Protein AF-Q1L0B6-F1 (afdb_monomer_lite)

Sequence (150 aa):
LYYIAHESQTKNIITDDNLKDAFIKTAAAETFLAWQYYKTNYDSTNDLDEKLKEGKIPPEFLRSMYFTYGDYRDICLNTDISKKEGDVSDAKENIDAYFNKYTDRNRTKWWTENAKHIWEGMLCALTNRLTGEEKKNIPKVQSSPRKIFK

pLDDT: mean 86.84, std 12.06, range [41.12, 97.56]

InterPro domains:
  IPR008602 Duffy-antigen binding domain [PF05424] (9-135)
  IPR042202 Duffy-antigen binding superfamily [G3DSA:1.20.1310.20] (2-141)

Foldseek 3Di:
DPLLFPPVNLVPLQDLVSVLVSLLVVLLVVLLVLLVVCCVVPVPPVVQVVCVLLQHDDPVSVVVSLVSLVQSLCLLQVNHPDDCDDSSVRSNVSSCVNQVVDPPDDSVVSCVVSLLVSVVSSSCSNCVPPDPNSSVSNPPDPDSCVVVVD

Radius of gyration: 16.25 Å; chains: 1; bounding box: 36×28×41 Å

Structure (mmCIF, N/CA/C/O backbone):
data_AF-Q1L0B6-F1
#
_entry.id   AF-Q1L0B6-F1
#
loop_
_atom_site.group_PDB
_atom_site.id
_atom_site.type_symbol
_atom_site.label_atom_id
_atom_site.label_alt_id
_atom_site.label_comp_id
_atom_site.label_asym_id
_atom_site.label_entity_id
_atom_site.label_seq_id
_atom_site.pdbx_PDB_ins_code
_atom_site.Cartn_x
_atom_site.Cartn_y
_atom_site.Cartn_z
_atom_site.occupancy
_atom_site.B_iso_or_equiv
_atom_site.auth_seq_id
_atom_site.auth_comp_id
_atom_site.auth_asym_id
_atom_site.auth_atom_id
_atom_site.pdbx_PDB_model_num
ATOM 1 N N . LEU A 1 1 ? 0.538 9.530 -3.486 1.00 85.88 1 LEU A N 1
ATOM 2 C CA . LEU A 1 1 ? 1.668 8.869 -4.201 1.00 85.88 1 LEU A CA 1
ATOM 3 C C . LEU A 1 1 ? 3.089 9.256 -3.727 1.00 85.88 1 LEU A C 1
ATOM 5 O O . LEU A 1 1 ? 4.060 8.843 -4.352 1.00 85.88 1 LEU A O 1
ATOM 9 N N . TYR A 1 2 ? 3.268 9.957 -2.598 1.00 89.62 2 TYR A N 1
ATOM 10 C CA . TYR A 1 2 ? 4.554 10.577 -2.220 1.00 89.62 2 TYR A CA 1
ATOM 11 C C . TYR A 1 2 ? 5.811 9.684 -2.323 1.00 89.62 2 TYR A C 1
ATOM 13 O O . TYR A 1 2 ? 6.767 10.082 -2.981 1.00 89.62 2 TYR A O 1
ATOM 21 N N . TYR A 1 3 ? 5.839 8.481 -1.728 1.00 93.06 3 TYR A N 1
ATOM 22 C CA . TYR A 1 3 ? 7.076 7.676 -1.701 1.00 93.06 3 TYR A CA 1
ATOM 23 C C . TYR A 1 3 ? 7.417 6.990 -3.027 1.00 93.06 3 TYR A C 1
ATOM 25 O O . TYR A 1 3 ? 8.533 6.497 -3.168 1.00 93.06 3 TYR A O 1
ATOM 33 N N . ILE A 1 4 ? 6.488 6.966 -3.985 1.00 92.56 4 ILE A N 1
ATOM 34 C CA . ILE A 1 4 ? 6.712 6.423 -5.333 1.00 92.56 4 ILE A CA 1
ATOM 35 C C . ILE A 1 4 ? 6.805 7.508 -6.413 1.00 92.56 4 ILE A C 1
ATOM 37 O O . ILE A 1 4 ? 7.283 7.203 -7.497 1.00 92.56 4 ILE A O 1
ATOM 41 N N . ALA A 1 5 ? 6.405 8.750 -6.123 1.00 91.81 5 ALA A N 1
ATOM 42 C CA . ALA A 1 5 ? 6.425 9.871 -7.068 1.00 91.81 5 ALA A CA 1
ATOM 43 C C . ALA A 1 5 ? 7.518 10.908 -6.767 1.00 91.81 5 ALA A C 1
ATOM 45 O O . ALA A 1 5 ? 8.194 11.387 -7.670 1.00 91.81 5 ALA A O 1
ATOM 46 N N . HIS A 1 6 ? 7.709 11.264 -5.495 1.00 90.19 6 HIS A N 1
ATOM 47 C CA . HIS A 1 6 ? 8.505 12.432 -5.138 1.00 90.19 6 HIS A CA 1
ATOM 48 C C . HIS A 1 6 ? 10.011 12.169 -5.282 1.00 90.19 6 HIS A C 1
ATOM 50 O O . HIS A 1 6 ? 10.5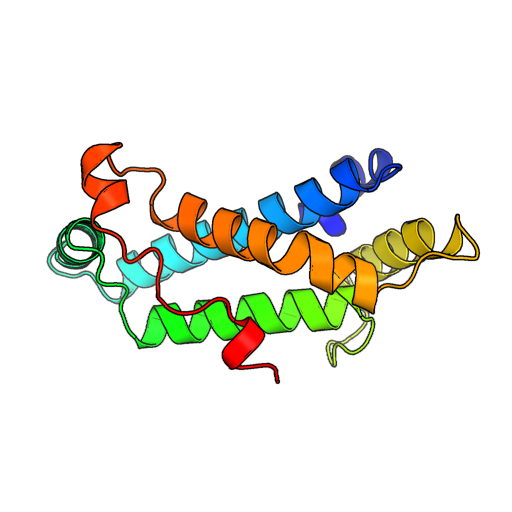43 11.227 -4.689 1.00 90.19 6 HIS A O 1
ATOM 56 N N . GLU A 1 7 ? 10.723 13.063 -5.976 1.00 85.06 7 GLU A N 1
ATOM 57 C CA . GLU A 1 7 ? 12.142 12.905 -6.346 1.00 85.06 7 GLU A CA 1
ATOM 58 C C . GLU A 1 7 ? 13.062 12.590 -5.147 1.00 85.06 7 GLU A C 1
ATOM 60 O O . GLU A 1 7 ? 14.004 11.804 -5.245 1.00 85.06 7 GLU A O 1
ATOM 65 N N . SER A 1 8 ? 12.784 13.171 -3.973 1.00 86.25 8 SER A N 1
ATOM 66 C CA . SER A 1 8 ? 13.573 12.917 -2.754 1.00 86.25 8 SER A CA 1
ATOM 67 C C . SER A 1 8 ? 13.457 11.486 -2.218 1.00 86.25 8 SER A C 1
ATOM 69 O O . SER A 1 8 ? 14.330 11.042 -1.474 1.00 86.25 8 SER A O 1
ATOM 71 N N . GLN A 1 9 ? 12.392 10.769 -2.579 1.00 89.06 9 GLN A N 1
ATOM 72 C CA . GLN A 1 9 ? 12.156 9.382 -2.182 1.00 89.06 9 GLN A CA 1
ATOM 73 C C . GLN A 1 9 ? 12.615 8.412 -3.276 1.00 89.06 9 GLN A C 1
ATOM 75 O O . GLN A 1 9 ? 13.178 7.357 -2.975 1.00 89.06 9 GLN A O 1
ATOM 80 N N . THR A 1 10 ? 12.427 8.780 -4.545 1.00 84.12 10 THR A N 1
ATOM 81 C CA . THR A 1 10 ? 12.559 7.857 -5.680 1.00 84.12 10 THR A CA 1
ATOM 82 C C . THR A 1 10 ? 13.999 7.620 -6.125 1.00 84.12 10 THR A C 1
ATOM 84 O O . THR A 1 10 ? 14.291 6.549 -6.656 1.00 84.12 10 THR A O 1
ATOM 87 N N . LYS A 1 11 ? 14.941 8.519 -5.791 1.00 82.94 11 LYS A N 1
ATOM 88 C CA . LYS A 1 11 ? 16.396 8.328 -6.016 1.00 82.94 11 LYS A CA 1
ATOM 89 C C . LYS A 1 11 ? 16.947 7.013 -5.454 1.00 82.94 11 LYS A C 1
ATOM 91 O O . LYS A 1 11 ? 17.964 6.519 -5.931 1.00 82.94 11 LYS A O 1
ATOM 96 N N . ASN A 1 12 ? 16.272 6.444 -4.456 1.00 76.69 12 ASN A N 1
ATOM 97 C CA . ASN A 1 12 ? 16.681 5.216 -3.783 1.00 76.69 12 ASN A CA 1
ATOM 98 C C . ASN A 1 12 ? 15.919 3.966 -4.261 1.00 76.69 12 ASN A C 1
ATOM 100 O O . ASN A 1 12 ? 16.145 2.890 -3.715 1.00 76.69 12 ASN A O 1
ATOM 104 N N . ILE A 1 13 ? 15.033 4.056 -5.262 1.00 88.38 13 ILE A N 1
ATOM 105 C CA . ILE A 1 13 ? 14.285 2.901 -5.792 1.00 88.38 13 ILE A CA 1
ATOM 106 C C . ILE A 1 13 ? 15.172 2.123 -6.772 1.00 88.38 13 ILE A C 1
ATOM 108 O O . ILE A 1 13 ? 15.056 2.207 -7.992 1.00 88.38 13 ILE A O 1
ATOM 112 N N . ILE A 1 14 ? 16.115 1.370 -6.210 1.00 87.31 14 ILE A N 1
ATOM 113 C CA . ILE A 1 14 ? 17.105 0.599 -6.974 1.00 87.31 14 ILE A CA 1
ATOM 114 C C . ILE A 1 14 ? 16.830 -0.904 -6.839 1.00 87.31 14 ILE A C 1
ATOM 116 O O . ILE A 1 14 ? 16.964 -1.654 -7.809 1.00 87.31 14 ILE A O 1
ATOM 120 N N . THR A 1 15 ? 16.428 -1.342 -5.645 1.00 91.75 15 THR A N 1
ATOM 121 C CA . THR A 1 15 ? 16.189 -2.752 -5.303 1.00 91.75 15 THR A CA 1
ATOM 122 C C . THR A 1 15 ? 14.702 -3.063 -5.136 1.00 91.75 15 THR A C 1
ATOM 124 O O . THR A 1 15 ? 13.882 -2.159 -4.966 1.00 91.75 15 THR A O 1
ATOM 127 N N . ASP A 1 16 ? 14.351 -4.350 -5.174 1.00 92.31 16 ASP A N 1
ATOM 128 C CA . ASP A 1 16 ? 12.986 -4.836 -4.928 1.00 92.31 16 ASP A CA 1
ATOM 129 C C . ASP A 1 16 ? 12.465 -4.391 -3.566 1.00 92.31 16 ASP A C 1
ATOM 131 O O . ASP A 1 16 ? 11.320 -3.956 -3.465 1.00 92.31 16 ASP A O 1
ATOM 135 N N . ASP A 1 17 ? 13.324 -4.415 -2.547 1.00 94.19 17 ASP A N 1
ATOM 136 C CA . ASP A 1 17 ? 12.971 -3.954 -1.210 1.00 94.19 17 ASP A CA 1
ATOM 137 C C . ASP A 1 17 ? 12.681 -2.453 -1.184 1.00 94.19 17 ASP A C 1
ATOM 139 O O . ASP A 1 17 ? 11.718 -2.039 -0.548 1.00 94.19 17 ASP A O 1
ATOM 143 N N . ASN A 1 18 ? 13.431 -1.634 -1.930 1.00 94.38 18 ASN A N 1
ATOM 144 C CA . ASN A 1 18 ? 13.157 -0.197 -1.990 1.00 94.38 18 ASN A CA 1
ATOM 145 C C . ASN A 1 18 ? 11.809 0.102 -2.652 1.00 94.38 18 ASN A C 1
ATOM 147 O O . ASN A 1 18 ? 11.048 0.920 -2.135 1.00 94.38 18 ASN A O 1
ATOM 151 N N . LEU A 1 19 ? 11.495 -0.569 -3.768 1.00 95.31 19 LEU A N 1
ATOM 152 C CA . LEU A 1 19 ? 10.197 -0.400 -4.423 1.00 95.31 19 LEU A CA 1
ATOM 153 C C . LEU A 1 19 ? 9.062 -0.890 -3.513 1.00 95.31 19 LEU A C 1
ATOM 155 O O . LEU A 1 19 ? 8.053 -0.204 -3.352 1.00 95.31 19 LEU A O 1
ATOM 159 N N . LYS A 1 20 ? 9.239 -2.052 -2.879 1.00 96.44 20 LYS A N 1
ATOM 160 C CA . LYS A 1 20 ? 8.261 -2.644 -1.958 1.00 96.44 20 LYS A CA 1
ATOM 161 C C . LYS A 1 20 ? 7.980 -1.701 -0.793 1.00 96.44 20 LYS A C 1
ATOM 163 O O . LYS A 1 20 ? 6.818 -1.413 -0.511 1.00 96.44 20 LYS A O 1
ATOM 168 N N . ASP A 1 21 ? 9.027 -1.176 -0.166 1.00 96.31 21 ASP A N 1
ATOM 169 C CA . ASP A 1 21 ? 8.917 -0.227 0.940 1.00 96.31 21 ASP A CA 1
ATOM 170 C C . ASP A 1 21 ? 8.228 1.069 0.512 1.00 96.31 21 ASP A C 1
ATOM 172 O O . ASP 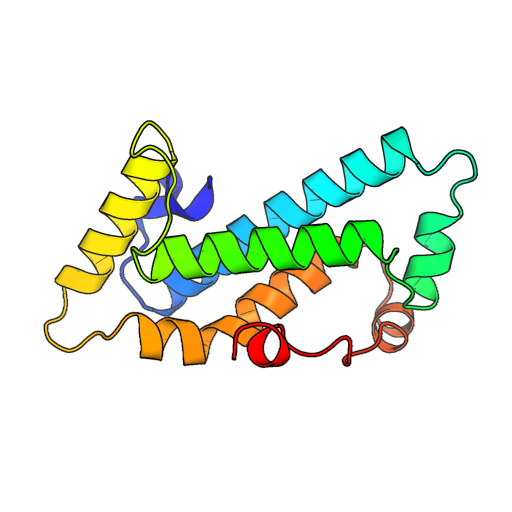A 1 21 ? 7.422 1.609 1.269 1.00 96.31 21 ASP A O 1
ATOM 176 N N . ALA A 1 22 ? 8.502 1.565 -0.696 1.00 96.75 22 ALA A N 1
ATOM 177 C CA . ALA A 1 22 ? 7.844 2.750 -1.232 1.00 96.75 22 ALA A CA 1
ATOM 178 C C . ALA A 1 22 ? 6.330 2.531 -1.402 1.00 96.75 22 ALA A C 1
ATOM 180 O O . ALA A 1 22 ? 5.535 3.358 -0.945 1.00 96.75 22 ALA A O 1
ATOM 181 N N . PHE A 1 23 ? 5.911 1.393 -1.968 1.00 97.56 23 PHE A N 1
ATOM 182 C CA . PHE A 1 23 ? 4.493 1.025 -2.054 1.00 97.56 23 PHE A CA 1
ATOM 183 C C . PHE A 1 23 ? 3.849 0.875 -0.671 1.00 97.56 23 PHE A C 1
ATOM 185 O O . PHE A 1 23 ? 2.785 1.445 -0.433 1.00 97.56 23 PHE A O 1
ATOM 192 N N . ILE A 1 24 ? 4.504 0.167 0.258 1.00 96.81 24 ILE A N 1
ATOM 193 C CA . ILE A 1 24 ? 4.014 -0.015 1.633 1.00 96.81 24 ILE A CA 1
ATOM 194 C C . ILE A 1 24 ? 3.811 1.339 2.311 1.00 96.81 24 ILE A C 1
ATOM 196 O O . ILE A 1 24 ? 2.730 1.600 2.832 1.00 96.81 24 ILE A O 1
ATOM 200 N N . LYS A 1 25 ? 4.824 2.213 2.294 1.00 96.25 25 LYS A N 1
ATOM 201 C CA . LYS A 1 25 ? 4.767 3.525 2.953 1.00 96.25 25 LYS A CA 1
ATOM 202 C C . LYS A 1 25 ? 3.698 4.420 2.343 1.00 96.25 25 LYS A C 1
ATOM 204 O O . LYS A 1 25 ? 2.996 5.098 3.087 1.00 96.25 25 LYS A O 1
ATOM 209 N N . THR A 1 26 ? 3.548 4.409 1.019 1.00 95.94 26 THR A N 1
ATOM 210 C CA . THR A 1 26 ? 2.549 5.247 0.338 1.00 95.94 26 THR A CA 1
ATOM 211 C C . THR A 1 26 ? 1.134 4.783 0.669 1.00 95.94 26 THR A C 1
ATOM 213 O O . THR A 1 26 ? 0.341 5.581 1.167 1.00 95.94 26 THR A O 1
ATOM 216 N N . ALA A 1 27 ? 0.858 3.482 0.535 1.00 96.50 27 ALA A N 1
ATOM 217 C CA . ALA A 1 27 ? -0.449 2.914 0.856 1.00 96.50 27 ALA A CA 1
ATOM 218 C C . ALA A 1 27 ? -0.800 3.051 2.349 1.00 96.50 27 ALA A C 1
ATOM 220 O O . ALA A 1 27 ? -1.939 3.367 2.703 1.00 96.50 27 ALA A O 1
ATOM 221 N N . ALA A 1 28 ? 0.181 2.858 3.235 1.00 95.94 28 ALA A N 1
ATOM 222 C CA . ALA A 1 28 ? 0.031 3.055 4.672 1.00 95.94 28 ALA A CA 1
ATOM 223 C C . ALA A 1 28 ? -0.278 4.521 5.020 1.00 95.94 28 ALA A C 1
ATOM 225 O O . ALA A 1 28 ? -1.218 4.785 5.770 1.00 95.94 28 ALA A O 1
ATOM 226 N N . ALA A 1 29 ? 0.467 5.480 4.461 1.00 95.56 29 ALA A N 1
ATOM 227 C CA . ALA A 1 29 ? 0.252 6.903 4.713 1.00 95.56 29 ALA A CA 1
ATOM 228 C C . ALA A 1 29 ? -1.130 7.369 4.230 1.00 95.56 29 ALA A C 1
ATOM 230 O O . ALA A 1 29 ? -1.839 8.042 4.977 1.00 95.56 29 ALA A O 1
ATOM 231 N N . GLU A 1 30 ? -1.548 6.966 3.027 1.00 95.69 30 GLU A N 1
ATOM 232 C CA . GLU A 1 30 ? -2.880 7.295 2.508 1.00 95.69 30 GLU A CA 1
ATOM 233 C C . GLU A 1 30 ? -3.990 6.661 3.353 1.00 95.69 30 GLU A C 1
ATOM 235 O O . GLU A 1 30 ? -4.943 7.348 3.710 1.00 95.69 30 GLU A O 1
ATOM 240 N N . THR A 1 31 ? -3.829 5.403 3.781 1.00 95.44 31 THR A N 1
ATOM 241 C CA . THR A 1 31 ? -4.785 4.748 4.693 1.00 95.44 31 THR A CA 1
ATOM 242 C C . THR A 1 31 ? -4.885 5.484 6.028 1.00 95.44 31 THR A C 1
ATOM 244 O O . THR A 1 31 ? -5.985 5.699 6.536 1.00 95.44 31 THR A O 1
ATOM 247 N N . PHE A 1 32 ? -3.751 5.895 6.604 1.00 94.56 32 PHE A N 1
ATOM 248 C CA . PHE A 1 32 ? -3.723 6.633 7.864 1.00 94.56 32 PHE A CA 1
ATOM 249 C C . PHE A 1 32 ? -4.464 7.969 7.749 1.00 94.56 32 PHE A C 1
ATOM 251 O O . PHE A 1 32 ? -5.322 8.267 8.580 1.00 94.56 32 PHE A O 1
ATOM 258 N N . LEU A 1 33 ? -4.163 8.757 6.712 1.00 95.25 33 LEU A N 1
ATOM 259 C CA . LEU A 1 33 ? -4.805 10.051 6.475 1.00 95.25 33 LEU A CA 1
ATOM 260 C C . LEU A 1 33 ? -6.300 9.892 6.174 1.00 95.25 33 LEU A C 1
ATOM 262 O O . LEU A 1 33 ? -7.114 10.617 6.747 1.00 95.25 33 LEU A O 1
ATOM 266 N N . ALA A 1 34 ? -6.671 8.908 5.351 1.00 95.06 34 ALA A N 1
ATOM 267 C CA . ALA A 1 34 ? -8.064 8.587 5.062 1.00 95.06 34 ALA A CA 1
ATOM 268 C C . ALA A 1 34 ? -8.821 8.179 6.331 1.00 95.06 34 ALA A C 1
ATOM 270 O O . ALA A 1 34 ? -9.965 8.587 6.515 1.00 95.06 34 ALA A O 1
ATOM 271 N N . TRP A 1 35 ? -8.188 7.422 7.234 1.00 93.69 35 TRP A N 1
ATOM 272 C CA . TRP A 1 35 ? -8.784 7.066 8.519 1.00 93.69 35 TRP A CA 1
ATOM 273 C C . TRP A 1 35 ? -8.994 8.288 9.411 1.00 93.69 35 TRP A C 1
ATOM 275 O O . TRP A 1 35 ? -10.079 8.452 9.961 1.00 93.69 35 TRP A O 1
ATOM 285 N N . GLN A 1 36 ? -7.998 9.178 9.525 1.00 92.75 36 GLN A N 1
ATOM 286 C CA . GLN A 1 36 ? -8.162 10.426 10.282 1.00 92.75 36 GLN A CA 1
ATOM 287 C C . GLN A 1 36 ? -9.322 11.259 9.724 1.00 92.75 36 GLN A C 1
ATOM 289 O O . GLN A 1 36 ? -10.177 11.700 10.487 1.00 92.75 36 GLN A O 1
ATOM 294 N N . TYR A 1 37 ? -9.396 11.409 8.399 1.00 94.06 37 TYR A N 1
ATOM 295 C CA . TYR A 1 37 ? -10.493 12.114 7.742 1.00 94.06 37 TYR A CA 1
ATOM 296 C C . TYR A 1 37 ? -11.849 11.444 8.002 1.00 94.06 37 TYR A C 1
ATOM 298 O O . TYR A 1 37 ? -12.814 12.120 8.358 1.00 94.06 37 TYR A O 1
ATOM 306 N N . TYR A 1 38 ? -11.929 10.118 7.870 1.00 93.25 38 TYR A N 1
ATOM 307 C CA . TYR A 1 38 ? -13.146 9.355 8.146 1.00 93.25 38 TYR A CA 1
ATOM 308 C C . TYR A 1 38 ? -13.616 9.575 9.588 1.00 93.25 38 TYR A C 1
ATOM 310 O O . TYR A 1 38 ? -14.779 9.893 9.817 1.00 93.25 38 TYR A O 1
ATOM 318 N N . LYS A 1 39 ? -12.701 9.515 10.560 1.00 90.94 39 LYS A N 1
ATOM 319 C CA . LYS A 1 39 ? -13.022 9.800 11.960 1.00 90.94 39 LYS A CA 1
ATOM 320 C C . LYS A 1 39 ? -13.564 11.212 12.159 1.00 90.94 39 LYS A C 1
ATOM 322 O O . LYS A 1 39 ? -14.620 11.376 12.753 1.00 90.94 39 LYS A O 1
ATOM 327 N N . THR A 1 40 ? -12.898 12.230 11.618 1.00 91.31 40 THR A N 1
ATOM 328 C CA . THR A 1 40 ? -13.344 13.625 11.766 1.00 91.31 40 THR A CA 1
ATOM 329 C C . THR A 1 40 ? -14.770 13.857 11.254 1.00 91.31 40 THR A C 1
ATOM 331 O O . THR A 1 40 ? -15.474 14.696 11.806 1.00 91.31 40 THR A O 1
ATOM 334 N N . ASN A 1 41 ? -15.210 13.119 10.231 1.00 89.19 41 ASN A N 1
ATOM 335 C CA . ASN A 1 41 ? -16.525 13.318 9.613 1.00 89.19 41 ASN A CA 1
ATOM 336 C C . ASN A 1 41 ? -17.621 12.379 10.143 1.00 89.19 41 ASN A C 1
ATOM 338 O O . ASN A 1 41 ? -18.799 12.704 10.011 1.00 89.19 41 ASN A O 1
ATOM 342 N N . TYR A 1 42 ? -17.260 11.228 10.720 1.00 86.62 42 TYR A N 1
ATOM 343 C CA . TYR A 1 42 ? -18.218 10.170 11.067 1.00 86.62 42 TYR A CA 1
ATOM 344 C C . TYR A 1 42 ? -18.137 9.681 12.523 1.00 86.62 42 TYR A C 1
ATOM 346 O O . TYR A 1 42 ? -18.954 8.852 12.918 1.00 86.62 42 TYR A O 1
ATOM 354 N N . ASP A 1 43 ? -17.194 10.175 13.330 1.00 83.06 43 ASP A N 1
ATOM 355 C CA . ASP A 1 43 ? -16.954 9.712 14.705 1.00 83.06 43 ASP A CA 1
ATOM 356 C C . ASP A 1 43 ? -17.377 10.749 15.753 1.00 83.06 43 ASP A C 1
ATOM 358 O O . ASP A 1 43 ? -16.556 11.316 16.474 1.00 83.06 43 ASP A O 1
ATOM 362 N N . SER A 1 44 ? -18.680 11.027 15.838 1.00 75.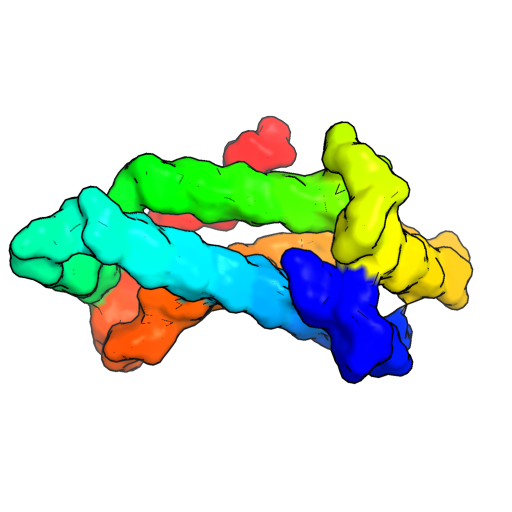06 44 SER A N 1
ATOM 363 C CA . SER A 1 44 ? -19.220 12.008 16.793 1.00 75.06 44 SER A CA 1
ATOM 364 C C . SER A 1 44 ? -19.110 11.572 18.261 1.00 75.06 44 SER A C 1
ATOM 366 O O . SER A 1 44 ? -19.215 12.415 19.150 1.00 75.06 44 SER A O 1
ATOM 368 N N . THR A 1 45 ? -18.891 10.278 18.526 1.00 78.25 45 THR A N 1
ATOM 369 C CA . THR A 1 45 ? -18.882 9.686 19.877 1.00 78.25 45 THR A CA 1
ATOM 370 C C . THR A 1 45 ? -17.589 8.943 20.234 1.00 78.25 45 THR A C 1
ATOM 372 O O . THR A 1 45 ? -17.542 8.322 21.291 1.00 78.25 45 THR A O 1
ATOM 375 N N . ASN A 1 46 ? -16.544 9.000 19.397 1.00 75.12 46 ASN A N 1
ATOM 376 C CA . ASN A 1 46 ? -15.285 8.246 19.560 1.00 75.12 46 ASN A CA 1
ATOM 377 C C . ASN A 1 46 ? -15.456 6.705 19.579 1.00 75.12 46 ASN A C 1
ATOM 379 O O . ASN A 1 46 ? -14.612 5.971 20.093 1.00 75.12 46 ASN A O 1
ATOM 383 N N . ASP A 1 47 ? -16.553 6.216 18.999 1.00 86.44 47 ASP A N 1
ATOM 384 C CA . ASP A 1 47 ? -16.961 4.804 18.945 1.00 86.44 47 ASP A CA 1
ATOM 385 C C . ASP A 1 47 ? -16.158 4.022 17.887 1.00 86.44 47 ASP A C 1
ATOM 387 O O . ASP A 1 47 ? -15.984 2.805 17.974 1.00 86.44 47 ASP A O 1
ATOM 391 N N . LEU A 1 48 ? -15.591 4.710 16.888 1.00 88.94 48 LEU A N 1
ATOM 392 C CA . LEU A 1 48 ? -14.802 4.043 15.850 1.00 88.94 48 LEU A CA 1
ATOM 393 C C . LEU A 1 48 ? -13.491 3.445 16.374 1.00 88.94 48 LEU A C 1
ATOM 395 O O . LEU A 1 48 ? -13.089 2.378 15.908 1.00 88.94 48 LEU A O 1
ATOM 399 N N . ASP A 1 49 ? -12.831 4.095 17.336 1.00 85.19 49 ASP A N 1
ATOM 400 C CA . ASP A 1 49 ? -11.607 3.556 17.943 1.00 85.19 49 ASP A CA 1
ATOM 401 C C . ASP A 1 49 ? -11.901 2.312 18.791 1.00 85.19 49 ASP A C 1
ATOM 403 O O . ASP A 1 49 ? -11.123 1.357 18.775 1.00 85.19 49 ASP A O 1
ATOM 407 N N . GLU A 1 50 ? -13.029 2.293 19.504 1.00 86.31 50 GLU A N 1
ATOM 408 C CA . GLU A 1 50 ? -13.467 1.136 20.293 1.00 86.31 50 GLU A CA 1
ATOM 409 C C . GLU A 1 50 ? -13.802 -0.050 19.386 1.00 86.31 50 GLU A C 1
ATOM 411 O O . GLU A 1 50 ? -13.268 -1.146 19.566 1.00 86.31 50 GLU A O 1
ATOM 416 N N . LYS A 1 51 ? -14.570 0.188 18.318 1.00 86.94 51 LYS A N 1
ATOM 417 C CA . LYS A 1 51 ? -14.840 -0.822 17.286 1.00 86.94 51 LYS A CA 1
ATOM 418 C C . LYS A 1 51 ? -13.559 -1.360 16.658 1.00 86.94 51 LYS A C 1
ATOM 420 O O . LYS A 1 51 ? -13.442 -2.567 16.446 1.00 86.94 51 LYS A O 1
ATOM 425 N N . LEU A 1 52 ? -12.577 -0.499 16.399 1.00 87.19 52 LEU A N 1
ATOM 426 C CA . LEU A 1 52 ? -11.304 -0.926 15.830 1.00 87.19 52 LEU A CA 1
ATOM 427 C C . LEU A 1 52 ? -10.497 -1.809 16.799 1.00 87.19 52 LEU A C 1
ATOM 429 O O . LEU A 1 52 ? -9.877 -2.772 16.346 1.00 87.19 52 LEU A O 1
ATOM 433 N N . LYS A 1 53 ? -10.543 -1.549 18.115 1.00 84.38 53 LYS A N 1
ATOM 434 C CA . LYS A 1 53 ? -9.942 -2.419 19.154 1.00 84.38 53 LYS A CA 1
ATOM 435 C C . LYS A 1 53 ? -10.575 -3.807 19.200 1.00 84.38 53 LYS A C 1
ATOM 437 O O . LYS A 1 53 ? -9.883 -4.796 19.439 1.00 84.38 53 LYS A O 1
ATOM 442 N N . GLU A 1 54 ? -11.873 -3.887 18.925 1.00 84.19 54 GLU A N 1
ATOM 443 C CA . GLU A 1 54 ? -12.598 -5.149 18.733 1.00 84.19 54 GLU A CA 1
ATOM 444 C C . GLU A 1 54 ? -12.328 -5.795 17.364 1.00 84.19 54 GLU A C 1
ATOM 446 O O . GLU A 1 54 ? -12.880 -6.849 17.048 1.00 84.19 54 GLU A O 1
ATOM 451 N N . GLY A 1 55 ? -11.507 -5.160 16.524 1.00 81.75 55 GLY A N 1
ATOM 452 C CA . GLY A 1 55 ? -11.177 -5.647 15.195 1.00 81.75 55 GLY A CA 1
ATOM 453 C C . GLY A 1 55 ? -12.237 -5.372 14.128 1.00 81.75 55 GLY A C 1
ATOM 454 O O . GLY A 1 55 ? -12.193 -5.948 13.040 1.00 81.75 55 GLY A O 1
ATOM 455 N N . LYS A 1 56 ? -13.198 -4.491 14.398 1.00 86.75 56 LYS A N 1
ATOM 456 C CA . LYS A 1 56 ? -14.261 -4.133 13.458 1.00 86.75 56 LYS A CA 1
ATOM 457 C C . LYS A 1 56 ? -13.870 -2.879 12.684 1.00 86.75 56 LYS A C 1
ATOM 459 O O . LYS A 1 56 ? -13.914 -1.768 13.203 1.00 86.75 56 LYS A O 1
ATOM 464 N N . ILE A 1 57 ? -13.533 -3.064 11.410 1.00 88.88 57 ILE A N 1
ATOM 465 C CA . ILE A 1 57 ? -13.358 -1.959 10.461 1.00 88.88 57 ILE A CA 1
ATOM 466 C C . ILE A 1 57 ? -14.737 -1.603 9.883 1.00 88.88 57 ILE A C 1
ATOM 468 O O . ILE A 1 57 ? -15.435 -2.512 9.419 1.00 88.88 57 ILE A O 1
ATOM 472 N N . PRO A 1 58 ? -15.151 -0.320 9.882 1.00 90.25 58 PRO A N 1
ATOM 473 C CA . PRO A 1 58 ? -16.396 0.099 9.247 1.00 90.25 58 PRO A CA 1
ATOM 474 C C . PRO A 1 58 ? -16.462 -0.370 7.782 1.00 90.25 58 PRO A C 1
ATOM 476 O O . PRO A 1 58 ? -15.507 -0.125 7.041 1.00 90.25 58 PRO A O 1
ATOM 479 N N . PRO A 1 59 ? -17.558 -1.012 7.330 1.00 90.00 59 PRO A N 1
ATOM 480 C CA . PRO A 1 59 ? -17.641 -1.576 5.980 1.00 90.00 59 PRO A CA 1
ATOM 481 C C . PRO A 1 59 ? -17.374 -0.569 4.855 1.00 90.00 59 PRO A C 1
ATOM 483 O O . PRO A 1 59 ? -16.711 -0.907 3.878 1.00 90.00 59 PRO A O 1
ATOM 486 N N . GLU A 1 60 ? -17.836 0.675 5.005 1.00 90.94 60 GLU A N 1
ATOM 487 C CA . GLU A 1 60 ? -17.601 1.732 4.013 1.00 90.94 60 GLU A CA 1
ATOM 488 C C . GLU A 1 60 ? -16.131 2.168 3.963 1.00 90.94 60 GLU A C 1
ATOM 490 O O 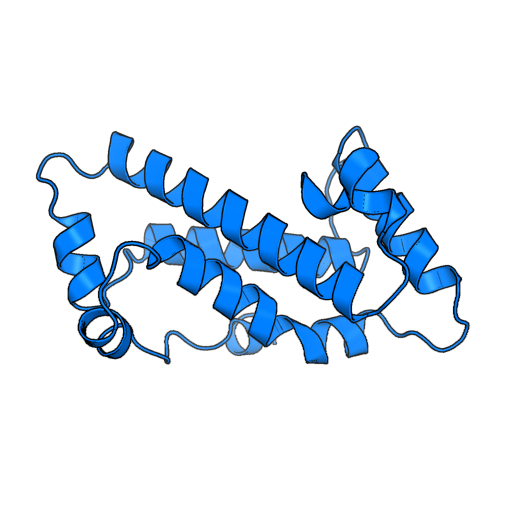. GLU A 1 60 ? -15.569 2.355 2.883 1.00 90.94 60 GLU A O 1
ATOM 495 N N . PHE A 1 61 ? -15.463 2.244 5.118 1.00 93.00 61 PHE A N 1
ATOM 496 C CA . PHE A 1 61 ? -14.031 2.533 5.160 1.00 93.00 61 PHE A CA 1
ATOM 497 C C . PHE A 1 61 ? -13.206 1.375 4.582 1.00 93.00 61 PHE A C 1
ATOM 499 O O . PHE A 1 61 ? -12.304 1.596 3.778 1.00 93.00 61 PHE A O 1
ATOM 506 N N . LEU A 1 62 ? -13.557 0.130 4.919 1.00 92.31 62 LEU A N 1
ATOM 507 C CA . LEU A 1 62 ? -12.924 -1.059 4.349 1.00 92.31 62 LEU A CA 1
ATOM 508 C C . LEU A 1 62 ? -13.062 -1.099 2.820 1.00 92.31 62 LEU A C 1
ATOM 510 O O . LEU A 1 62 ? -12.105 -1.423 2.118 1.00 92.31 62 LEU A O 1
ATOM 514 N N . ARG A 1 63 ? -14.240 -0.746 2.293 1.00 92.62 63 ARG A N 1
ATOM 515 C CA . ARG A 1 63 ? -14.469 -0.624 0.849 1.00 92.62 63 ARG A CA 1
ATOM 516 C C . ARG A 1 63 ? -13.535 0.416 0.227 1.00 92.62 63 ARG A C 1
ATOM 518 O O . ARG A 1 63 ? -12.922 0.124 -0.795 1.00 92.62 63 ARG A O 1
ATOM 525 N N . SER A 1 64 ? -13.382 1.579 0.861 1.00 93.69 64 SER A N 1
ATOM 526 C CA . SER A 1 64 ? -12.421 2.603 0.428 1.00 93.69 64 SER A CA 1
ATOM 527 C C . SER A 1 64 ? -10.986 2.059 0.388 1.00 93.69 64 SER A C 1
ATOM 529 O O . SER A 1 64 ? -10.307 2.184 -0.630 1.00 93.69 64 SER A O 1
ATOM 531 N N . MET A 1 65 ? -10.556 1.332 1.429 1.00 94.25 65 MET A N 1
ATOM 532 C CA . MET A 1 65 ? -9.240 0.679 1.447 1.00 94.25 65 MET A CA 1
ATOM 533 C C . MET A 1 65 ? -9.055 -0.306 0.284 1.00 94.25 65 MET A C 1
ATOM 535 O O . MET A 1 65 ? -7.970 -0.370 -0.291 1.00 94.25 65 MET A O 1
ATOM 539 N N . TYR A 1 66 ? -10.087 -1.075 -0.083 1.00 94.12 66 TYR A N 1
ATOM 540 C CA . TYR A 1 66 ? -10.004 -1.974 -1.236 1.00 94.12 66 TYR A CA 1
ATOM 541 C C . TYR A 1 66 ? -9.819 -1.221 -2.553 1.00 94.12 66 TYR A C 1
ATOM 543 O O . TYR A 1 66 ? -9.010 -1.663 -3.367 1.00 94.12 66 TYR A O 1
ATOM 551 N N . PHE A 1 67 ? -10.508 -0.095 -2.758 1.00 93.75 67 PHE A N 1
ATOM 552 C CA . PHE A 1 67 ? -10.325 0.718 -3.963 1.00 93.75 67 PHE A CA 1
ATOM 553 C C . PHE A 1 67 ? -8.919 1.300 -4.041 1.00 93.75 67 PHE A C 1
ATOM 555 O O . PHE A 1 67 ? -8.234 1.064 -5.028 1.00 93.75 67 PHE A O 1
ATOM 562 N N . THR A 1 68 ? -8.435 1.920 -2.963 1.00 95.00 68 THR A N 1
ATOM 563 C CA . THR A 1 68 ? -7.062 2.434 -2.896 1.00 95.00 68 THR A CA 1
ATOM 564 C C . THR A 1 68 ? -6.031 1.336 -3.174 1.00 95.00 68 THR A C 1
ATOM 566 O O . THR A 1 68 ? -5.092 1.531 -3.940 1.00 95.00 68 THR A O 1
ATOM 569 N N . TYR A 1 69 ? -6.211 0.144 -2.601 1.00 95.38 69 TYR A N 1
ATOM 570 C CA . TYR A 1 69 ? -5.344 -1.000 -2.887 1.00 95.38 69 TYR A CA 1
ATOM 571 C C . TYR A 1 69 ? -5.383 -1.424 -4.368 1.00 95.38 69 TYR A C 1
ATOM 573 O O . TYR A 1 69 ? -4.349 -1.788 -4.933 1.00 95.38 69 TYR A O 1
ATOM 581 N N . GLY A 1 70 ? -6.565 -1.385 -4.988 1.00 94.62 70 GLY A N 1
ATOM 582 C CA . GLY A 1 70 ? -6.756 -1.612 -6.421 1.00 94.62 70 GLY A CA 1
ATOM 583 C C . GLY A 1 70 ? -6.037 -0.569 -7.276 1.00 94.62 70 GLY A C 1
ATOM 584 O O . GLY A 1 70 ? -5.308 -0.944 -8.188 1.00 94.62 70 GLY A O 1
ATOM 585 N N . ASP A 1 71 ? -6.125 0.710 -6.916 1.00 94.50 71 ASP A N 1
ATOM 586 C CA . ASP A 1 71 ? -5.429 1.785 -7.628 1.00 94.50 71 ASP A CA 1
ATOM 587 C C . ASP A 1 71 ? -3.907 1.578 -7.601 1.00 94.50 71 ASP A C 1
ATOM 589 O O . ASP A 1 71 ? -3.244 1.682 -8.632 1.00 94.50 71 ASP A O 1
ATOM 593 N N . TYR A 1 72 ? -3.333 1.184 -6.456 1.00 95.88 72 TYR A N 1
ATOM 594 C CA . TYR A 1 72 ? -1.906 0.841 -6.383 1.00 95.88 72 TYR A CA 1
ATOM 595 C C . TYR A 1 72 ? -1.529 -0.349 -7.261 1.00 95.88 72 TYR A C 1
ATOM 597 O O . TYR A 1 72 ? -0.443 -0.350 -7.851 1.00 95.88 72 TYR A O 1
ATOM 605 N N . ARG A 1 73 ? -2.402 -1.361 -7.350 1.00 96.00 73 ARG A N 1
ATOM 606 C CA . ARG A 1 73 ? -2.198 -2.494 -8.257 1.00 96.00 73 ARG A CA 1
ATOM 607 C C . ARG A 1 73 ? -2.130 -1.993 -9.686 1.00 96.00 73 ARG A C 1
ATOM 609 O O . ARG A 1 73 ? -1.177 -2.313 -10.390 1.00 96.00 73 ARG A O 1
ATOM 616 N N . ASP A 1 74 ? -3.118 -1.218 -10.098 1.00 95.31 74 ASP A N 1
ATOM 617 C CA . ASP A 1 74 ? -3.233 -0.774 -11.478 1.00 95.31 74 ASP A CA 1
ATOM 618 C C . ASP A 1 74 ? -2.100 0.191 -11.851 1.00 95.31 74 ASP A C 1
ATOM 620 O O . ASP A 1 74 ? -1.551 0.098 -12.950 1.00 95.31 74 ASP A O 1
ATOM 624 N N . ILE A 1 75 ? -1.645 1.032 -10.916 1.00 95.50 75 ILE A N 1
ATOM 625 C CA . ILE A 1 75 ? -0.440 1.860 -11.083 1.00 95.50 75 ILE A CA 1
ATOM 626 C C . ILE A 1 75 ? 0.802 0.975 -11.267 1.00 95.50 75 ILE A C 1
ATOM 628 O O . ILE A 1 75 ? 1.583 1.192 -12.194 1.00 95.50 75 ILE A O 1
ATOM 632 N N . CYS A 1 76 ? 0.982 -0.058 -10.435 1.00 95.69 76 CYS A N 1
ATOM 633 C CA . CYS A 1 76 ? 2.113 -0.985 -10.546 1.00 95.69 76 CYS A CA 1
ATOM 634 C C . CYS A 1 76 ? 2.120 -1.721 -11.895 1.00 95.69 76 CYS A C 1
ATOM 636 O O . CYS A 1 76 ? 3.157 -1.806 -12.559 1.00 95.69 76 CYS A O 1
ATOM 638 N N . LEU A 1 77 ? 0.957 -2.228 -12.315 1.00 94.69 77 LEU A N 1
ATOM 639 C CA . LEU A 1 77 ? 0.777 -2.998 -13.546 1.00 94.69 77 LEU A CA 1
ATOM 640 C C . LEU A 1 77 ? 0.701 -2.129 -14.807 1.00 94.69 77 LEU A C 1
ATOM 642 O O . LEU A 1 77 ? 0.680 -2.683 -15.905 1.00 94.69 77 LEU A O 1
ATOM 646 N N . ASN A 1 78 ? 0.716 -0.801 -14.661 1.00 92.62 78 ASN A N 1
ATOM 647 C CA . ASN A 1 78 ? 0.537 0.160 -15.748 1.00 92.62 78 ASN A CA 1
ATOM 648 C C . ASN A 1 78 ? -0.834 0.030 -16.454 1.00 92.62 78 ASN A C 1
ATOM 650 O O . ASN A 1 78 ? -0.955 0.290 -17.649 1.00 92.62 78 ASN A O 1
ATOM 654 N N . THR A 1 79 ? -1.866 -0.381 -15.713 1.00 93.81 79 THR A N 1
ATOM 655 C CA . THR A 1 79 ? -3.260 -0.526 -16.171 1.00 93.81 79 THR A CA 1
ATOM 656 C C . THR A 1 79 ? -4.186 0.556 -15.616 1.00 93.81 79 THR A C 1
ATOM 658 O O . THR A 1 79 ? -5.379 0.545 -15.907 1.00 93.81 79 THR A O 1
ATOM 661 N N . ASP A 1 80 ? -3.655 1.498 -14.831 1.00 92.75 80 ASP A N 1
ATOM 662 C CA . ASP A 1 80 ? -4.440 2.574 -14.230 1.00 92.75 80 ASP A CA 1
ATOM 663 C C . ASP A 1 80 ? -5.028 3.531 -15.284 1.00 92.75 80 ASP A C 1
ATOM 665 O O . ASP A 1 80 ? -4.364 3.923 -16.253 1.00 92.75 80 ASP A O 1
ATOM 669 N N . ILE A 1 81 ? -6.269 3.961 -15.054 1.00 91.25 81 ILE A N 1
ATOM 670 C CA . ILE A 1 81 ? -7.027 4.838 -15.963 1.00 91.25 81 ILE A CA 1
ATOM 671 C C . ILE A 1 81 ? -6.794 6.335 -15.708 1.00 91.25 81 ILE A C 1
ATOM 673 O O . ILE A 1 81 ? -7.356 7.175 -16.409 1.00 91.25 81 ILE A O 1
ATOM 677 N N . SER A 1 82 ? -5.981 6.684 -14.708 1.00 90.00 82 SER A N 1
ATOM 678 C CA . SER A 1 82 ? -5.752 8.071 -14.308 1.00 90.00 82 SER A CA 1
ATOM 679 C C . SER A 1 82 ? -5.052 8.866 -15.403 1.00 90.00 82 SER A C 1
ATOM 681 O O . SER A 1 82 ? -4.233 8.335 -16.165 1.00 90.00 82 SER A O 1
ATOM 683 N N . LYS A 1 83 ? -5.330 10.172 -15.441 1.00 90.62 83 LYS A N 1
ATOM 684 C CA . LYS A 1 83 ? -4.585 11.118 -16.272 1.00 90.62 83 LYS A CA 1
ATOM 685 C C . LYS A 1 83 ? -3.107 11.096 -15.864 1.00 90.62 83 LYS A C 1
ATOM 687 O O . LYS A 1 83 ? -2.790 11.065 -14.678 1.00 90.62 83 LYS A O 1
ATOM 692 N N . LYS A 1 84 ? -2.205 11.075 -16.846 1.00 89.00 84 LYS A N 1
ATOM 693 C CA . LYS A 1 84 ? -0.755 10.939 -16.633 1.00 89.00 84 LYS A CA 1
ATOM 694 C C . LYS A 1 84 ? -0.124 12.311 -16.418 1.00 89.00 84 LYS A C 1
ATOM 696 O O . LYS A 1 84 ? 0.565 12.826 -17.286 1.00 89.00 84 LYS A O 1
ATOM 701 N N . GLU A 1 85 ? -0.454 12.934 -15.294 1.00 92.38 85 GLU A N 1
ATOM 702 C CA . GLU A 1 85 ? 0.011 14.277 -14.938 1.00 92.38 85 GLU A CA 1
ATOM 703 C C . GLU A 1 85 ? 0.395 14.345 -13.456 1.00 92.38 85 GLU A C 1
ATOM 705 O O . GLU A 1 85 ? -0.133 13.588 -12.636 1.00 92.38 85 GLU A O 1
ATOM 710 N N . GLY A 1 86 ? 1.316 15.257 -13.125 1.00 92.75 86 GLY A N 1
ATOM 711 C CA . GLY A 1 86 ? 1.833 15.450 -11.767 1.00 92.75 86 GLY A CA 1
ATOM 712 C C . GLY A 1 86 ? 2.358 14.152 -11.153 1.00 92.75 86 GLY A C 1
ATOM 713 O O . GLY A 1 86 ? 2.927 13.315 -11.854 1.00 92.75 86 GLY A O 1
ATOM 714 N N . ASP A 1 87 ? 2.062 13.948 -9.868 1.00 92.62 87 ASP A N 1
ATOM 715 C CA . ASP A 1 87 ? 2.481 12.775 -9.092 1.00 92.62 87 ASP A CA 1
ATOM 716 C C . ASP A 1 87 ? 2.166 11.423 -9.760 1.00 92.62 87 ASP A C 1
ATOM 718 O O . ASP A 1 87 ? 2.859 10.439 -9.507 1.00 92.62 87 ASP A O 1
ATOM 722 N N . VAL A 1 88 ? 1.114 11.334 -10.587 1.00 91.81 88 VAL A N 1
ATOM 723 C CA . VAL A 1 88 ? 0.779 10.093 -11.304 1.00 91.81 88 VAL A CA 1
ATOM 724 C C . VAL A 1 88 ? 1.779 9.828 -12.428 1.00 91.81 88 VAL A C 1
ATOM 726 O O . VAL A 1 88 ? 2.192 8.682 -12.598 1.00 91.81 88 VAL A O 1
ATOM 729 N N . SER A 1 89 ? 2.172 10.858 -13.188 1.00 93.88 89 SER A N 1
ATOM 730 C CA . SER A 1 89 ? 3.220 10.715 -14.211 1.00 93.88 89 SER A CA 1
ATOM 731 C C . SER A 1 89 ? 4.533 10.325 -13.550 1.00 93.88 89 SER A C 1
ATOM 733 O O . SER A 1 89 ? 5.117 9.305 -13.909 1.00 93.88 89 SER A O 1
ATOM 735 N N . ASP A 1 90 ? 4.910 11.054 -12.498 1.00 94.62 90 ASP A N 1
ATOM 736 C CA . ASP A 1 90 ? 6.160 10.830 -11.779 1.00 94.62 90 ASP A CA 1
ATOM 737 C C . ASP A 1 90 ? 6.212 9.413 -11.196 1.00 94.62 90 ASP A C 1
ATOM 739 O O . ASP A 1 90 ? 7.197 8.695 -11.366 1.00 94.62 90 ASP A O 1
ATOM 743 N N . ALA A 1 91 ? 5.136 8.951 -10.548 1.00 94.56 91 ALA A N 1
ATOM 744 C CA . ALA A 1 91 ? 5.074 7.589 -10.023 1.00 94.56 91 ALA A CA 1
ATOM 745 C C . ALA A 1 91 ? 5.288 6.541 -11.117 1.00 94.56 91 ALA A C 1
ATOM 747 O O . ALA A 1 91 ? 6.042 5.585 -10.928 1.00 94.56 91 ALA A O 1
ATOM 748 N N . LYS A 1 92 ? 4.642 6.721 -12.269 1.00 93.50 92 LYS A N 1
ATOM 749 C CA . LYS A 1 92 ? 4.741 5.777 -13.381 1.00 93.50 92 LYS A CA 1
ATOM 750 C C . LYS A 1 92 ? 6.125 5.773 -13.997 1.00 93.50 92 LYS A C 1
ATOM 752 O O . LYS A 1 92 ? 6.676 4.697 -14.174 1.00 93.50 92 LYS A O 1
ATOM 757 N N . GLU A 1 93 ? 6.715 6.936 -14.238 1.00 93.62 93 GLU A N 1
ATOM 758 C CA . GLU A 1 93 ? 8.080 7.046 -14.756 1.00 93.62 93 GLU A CA 1
ATOM 759 C C . GLU A 1 93 ? 9.091 6.368 -13.826 1.00 93.62 93 GLU A C 1
ATOM 761 O O . GLU A 1 93 ? 9.934 5.596 -14.285 1.00 93.62 93 GLU A O 1
ATOM 766 N N . ASN A 1 94 ? 8.967 6.570 -12.511 1.00 94.06 94 ASN A N 1
ATOM 767 C CA . ASN A 1 94 ? 9.845 5.938 -11.525 1.00 94.06 94 ASN A CA 1
ATOM 768 C C . ASN A 1 94 ? 9.671 4.410 -11.479 1.00 94.06 94 ASN A C 1
ATOM 770 O O . ASN A 1 94 ? 10.655 3.664 -11.439 1.00 94.06 94 ASN A O 1
ATOM 774 N N . ILE A 1 95 ? 8.427 3.924 -11.508 1.00 94.31 95 ILE A N 1
ATOM 775 C CA . ILE A 1 95 ? 8.127 2.488 -11.554 1.00 94.31 95 ILE A CA 1
ATOM 776 C C . ILE A 1 95 ? 8.654 1.885 -12.867 1.00 94.31 95 ILE A C 1
ATOM 778 O O . ILE A 1 95 ? 9.311 0.842 -12.852 1.00 94.31 95 ILE A O 1
ATOM 782 N N . ASP A 1 96 ? 8.414 2.547 -13.997 1.00 93.12 96 ASP A N 1
ATOM 783 C CA . ASP A 1 96 ? 8.870 2.134 -15.321 1.00 93.12 96 ASP A CA 1
ATOM 784 C C . ASP A 1 96 ? 10.393 2.062 -15.387 1.00 93.12 96 ASP A C 1
ATOM 786 O O . ASP A 1 96 ? 10.929 1.041 -15.816 1.00 93.12 96 ASP A O 1
ATOM 790 N N . ALA A 1 97 ? 11.099 3.075 -14.884 1.00 92.31 97 ALA A N 1
ATOM 791 C CA . ALA A 1 97 ? 12.556 3.080 -14.804 1.00 92.31 97 ALA A CA 1
ATOM 792 C C . ALA A 1 97 ? 13.094 1.882 -14.003 1.00 92.31 97 ALA A C 1
ATOM 794 O O . ALA A 1 97 ? 14.048 1.223 -14.427 1.00 92.31 97 ALA A O 1
ATOM 795 N N . TYR A 1 98 ? 12.460 1.548 -12.875 1.00 92.31 98 TYR A N 1
ATOM 796 C CA . TYR A 1 98 ? 12.846 0.394 -12.064 1.00 92.31 98 TYR A CA 1
ATOM 797 C C . TYR A 1 98 ? 12.624 -0.948 -12.787 1.00 92.31 98 TYR A C 1
ATOM 799 O O . TYR A 1 98 ? 13.483 -1.837 -12.710 1.00 92.31 98 TYR A O 1
ATOM 807 N N . PHE A 1 99 ? 11.491 -1.124 -13.477 1.00 93.06 99 PHE A N 1
ATOM 808 C CA . PHE A 1 99 ? 11.190 -2.368 -14.197 1.00 93.06 99 PHE A CA 1
ATOM 809 C C . PHE A 1 99 ? 12.025 -2.505 -15.476 1.00 93.06 99 PHE A C 1
ATOM 811 O O . PHE A 1 99 ? 12.525 -3.591 -15.747 1.00 93.06 99 PHE A O 1
ATOM 818 N N . ASN A 1 100 ? 12.260 -1.411 -16.205 1.00 91.12 100 ASN A N 1
ATOM 819 C CA . ASN A 1 100 ? 13.028 -1.405 -17.455 1.00 91.12 100 ASN A CA 1
ATOM 820 C C . ASN A 1 100 ? 14.533 -1.629 -17.244 1.00 91.12 100 ASN A C 1
ATOM 822 O O . ASN A 1 100 ? 15.241 -1.981 -18.185 1.00 91.12 100 ASN A O 1
ATOM 826 N N . LYS A 1 101 ? 15.036 -1.463 -16.015 1.00 86.00 101 LYS A N 1
ATOM 827 C CA . LYS A 1 101 ? 16.439 -1.732 -15.675 1.00 86.00 101 LYS A CA 1
ATOM 828 C C . LYS A 1 101 ? 16.818 -3.218 -15.792 1.00 86.00 101 LYS A C 1
ATOM 830 O O . LYS A 1 101 ? 18.004 -3.533 -15.868 1.00 86.00 101 LYS A O 1
ATOM 835 N N . TYR A 1 102 ? 15.841 -4.126 -15.808 1.00 79.81 102 TYR A N 1
ATOM 836 C CA . TYR A 1 102 ? 16.069 -5.570 -15.834 1.00 79.81 102 TYR A CA 1
ATOM 837 C C . TYR A 1 102 ? 15.138 -6.228 -16.854 1.00 79.81 102 TYR A C 1
ATOM 839 O O . TYR A 1 102 ? 13.924 -6.071 -16.777 1.00 79.81 102 TYR A O 1
ATOM 847 N N . THR A 1 103 ? 15.693 -7.010 -17.780 1.00 73.31 103 THR A N 1
ATOM 848 C CA . THR A 1 103 ? 14.947 -7.624 -18.896 1.00 73.31 103 THR A CA 1
ATOM 849 C C . THR A 1 103 ? 13.861 -8.606 -18.454 1.00 73.31 103 THR A C 1
ATOM 851 O O . THR A 1 103 ? 12.876 -8.790 -19.162 1.00 73.31 103 THR A O 1
ATOM 854 N N . ASP A 1 104 ? 14.010 -9.197 -17.266 1.00 75.38 104 ASP A N 1
ATOM 855 C CA . ASP A 1 104 ? 13.207 -10.350 -16.838 1.00 75.38 104 ASP A CA 1
ATOM 856 C C . ASP A 1 104 ? 12.205 -10.004 -15.723 1.00 75.38 104 ASP A C 1
ATOM 858 O O . ASP A 1 104 ? 11.535 -10.883 -15.167 1.00 75.38 104 ASP A O 1
ATOM 862 N N . ARG A 1 105 ? 12.090 -8.722 -15.344 1.00 81.56 105 ARG A N 1
ATOM 863 C CA . ARG A 1 105 ? 11.185 -8.317 -14.263 1.00 81.56 105 ARG A CA 1
ATOM 864 C C . ARG A 1 105 ? 9.748 -8.211 -14.753 1.00 81.56 105 ARG A C 1
ATOM 866 O O . ARG A 1 105 ? 9.381 -7.358 -15.553 1.00 81.56 105 ARG A O 1
ATOM 873 N N . ASN A 1 106 ? 8.901 -9.056 -14.179 1.00 90.62 106 ASN A N 1
ATOM 874 C CA . ASN A 1 106 ? 7.478 -9.094 -14.464 1.00 90.62 106 ASN A CA 1
ATOM 875 C C . ASN A 1 106 ? 6.689 -8.365 -13.362 1.00 90.62 106 ASN A C 1
ATOM 877 O O . ASN A 1 106 ? 6.678 -8.805 -12.211 1.00 90.62 106 ASN A O 1
ATOM 881 N N . ARG A 1 107 ? 5.988 -7.282 -13.723 1.00 94.56 107 ARG A N 1
ATOM 882 C CA . ARG A 1 107 ? 5.146 -6.486 -12.804 1.00 94.56 107 ARG A CA 1
ATOM 883 C C . ARG A 1 107 ? 4.082 -7.318 -12.100 1.00 94.56 107 ARG A C 1
ATOM 885 O O . ARG A 1 107 ? 3.878 -7.169 -10.902 1.00 94.56 107 ARG A O 1
ATOM 892 N N . THR A 1 108 ? 3.443 -8.236 -12.824 1.00 94.12 108 THR A N 1
ATOM 893 C CA . THR A 1 108 ? 2.413 -9.127 -12.271 1.00 94.12 108 THR A CA 1
ATOM 894 C C . THR A 1 108 ? 2.997 -10.059 -11.219 1.00 94.12 108 THR A C 1
ATOM 896 O O . THR A 1 108 ? 2.400 -10.229 -10.155 1.00 94.12 108 THR A O 1
ATOM 899 N N . LYS A 1 109 ? 4.176 -10.634 -11.479 1.00 93.81 109 LYS A N 1
ATOM 900 C CA . LYS A 1 109 ? 4.898 -11.463 -10.505 1.00 93.81 109 LYS A CA 1
ATOM 901 C C . LYS A 1 109 ? 5.292 -10.640 -9.278 1.00 93.81 109 LYS A C 1
ATOM 903 O O . LYS A 1 109 ? 4.955 -11.031 -8.165 1.00 93.81 109 LYS A O 1
ATOM 908 N N . TRP A 1 110 ? 5.898 -9.472 -9.493 1.00 95.19 110 TRP A N 1
ATOM 909 C CA . TRP A 1 110 ? 6.309 -8.573 -8.417 1.00 95.19 110 TRP A CA 1
ATOM 910 C C . TRP A 1 110 ? 5.122 -8.159 -7.539 1.00 95.19 110 TRP A C 1
ATOM 912 O O . TRP A 1 110 ? 5.179 -8.284 -6.316 1.00 95.19 110 TRP A O 1
ATOM 922 N N . TRP A 1 111 ? 4.005 -7.747 -8.148 1.00 95.44 111 TRP A N 1
ATOM 923 C CA . TRP A 1 111 ? 2.786 -7.427 -7.411 1.00 95.44 111 TRP A CA 1
ATOM 924 C C . TRP A 1 111 ? 2.283 -8.645 -6.642 1.00 95.44 111 TRP A C 1
ATOM 926 O O . TRP A 1 111 ? 1.977 -8.547 -5.464 1.00 95.44 111 TRP A O 1
ATOM 936 N N . THR A 1 112 ? 2.238 -9.818 -7.271 1.00 92.81 112 THR A N 1
ATOM 937 C CA . THR A 1 112 ? 1.773 -11.065 -6.645 1.00 92.81 112 THR A CA 1
ATOM 938 C C . THR A 1 112 ? 2.567 -11.413 -5.382 1.00 92.81 112 THR A C 1
ATOM 940 O O . THR A 1 112 ? 1.965 -11.858 -4.398 1.00 92.81 112 THR A O 1
ATOM 943 N N . GLU A 1 113 ? 3.882 -11.193 -5.394 1.00 94.19 113 GLU A N 1
ATOM 944 C CA . GLU A 1 113 ? 4.798 -11.443 -4.274 1.00 94.19 113 GLU A CA 1
ATOM 945 C C . GLU A 1 113 ? 4.662 -10.392 -3.159 1.00 94.19 113 GLU A C 1
ATOM 947 O O . GLU A 1 113 ? 4.672 -10.744 -1.981 1.00 94.19 113 GLU A O 1
ATOM 952 N N . ASN A 1 114 ? 4.440 -9.120 -3.508 1.00 95.06 114 ASN A N 1
ATOM 953 C CA . ASN A 1 114 ? 4.471 -8.000 -2.555 1.00 95.06 114 ASN A CA 1
ATOM 954 C C . ASN A 1 114 ? 3.086 -7.507 -2.096 1.00 95.06 114 ASN A C 1
ATOM 956 O O . ASN A 1 114 ? 2.960 -6.863 -1.055 1.00 95.06 114 ASN A O 1
ATOM 960 N N . ALA A 1 115 ? 2.028 -7.873 -2.818 1.00 93.81 115 ALA A N 1
ATOM 961 C CA . ALA A 1 115 ? 0.626 -7.525 -2.588 1.00 93.81 115 ALA A CA 1
ATOM 962 C C . ALA A 1 115 ? 0.178 -7.706 -1.134 1.00 93.81 115 ALA A C 1
ATOM 964 O O . ALA A 1 115 ? -0.595 -6.903 -0.608 1.00 93.81 115 ALA A O 1
ATOM 965 N N . LYS A 1 116 ? 0.638 -8.785 -0.493 1.00 92.56 116 LYS A N 1
ATOM 966 C CA . LYS A 1 116 ? 0.308 -9.091 0.899 1.00 92.56 116 LYS A CA 1
ATOM 967 C C . LYS A 1 116 ? 0.931 -8.070 1.853 1.00 92.56 116 LYS A C 1
ATOM 969 O O . LYS A 1 116 ? 0.234 -7.582 2.732 1.00 92.56 116 LYS A O 1
ATOM 974 N N . HIS A 1 117 ? 2.195 -7.718 1.642 1.00 94.50 117 HIS A N 1
ATOM 975 C CA . HIS A 1 117 ? 2.918 -6.770 2.487 1.00 94.50 117 HIS A CA 1
ATOM 976 C C . HIS A 1 117 ? 2.371 -5.346 2.367 1.00 94.50 117 HIS A C 1
ATOM 978 O O . HIS A 1 117 ? 2.273 -4.644 3.367 1.00 94.50 117 HIS A O 1
ATOM 984 N N . ILE A 1 118 ? 1.938 -4.941 1.169 1.00 95.81 118 ILE A N 1
ATOM 985 C CA . ILE A 1 118 ? 1.275 -3.645 0.954 1.00 95.81 118 ILE A CA 1
ATOM 986 C C . ILE A 1 118 ? -0.023 -3.573 1.770 1.00 95.81 118 ILE A C 1
ATOM 988 O O . ILE A 1 118 ? -0.232 -2.621 2.518 1.00 95.81 118 ILE A O 1
ATOM 992 N N . TRP A 1 119 ? -0.859 -4.615 1.698 1.00 94.44 119 TRP A N 1
ATOM 993 C CA . TRP A 1 119 ? -2.089 -4.701 2.491 1.00 94.44 119 TRP A CA 1
ATOM 994 C C . TRP A 1 119 ? -1.814 -4.720 4.003 1.00 94.44 119 TRP A C 1
ATOM 996 O O . TRP A 1 119 ? -2.479 -4.023 4.767 1.00 94.44 119 TRP A O 1
ATOM 1006 N N . GLU A 1 120 ? -0.803 -5.473 4.448 1.00 91.75 120 GLU A N 1
ATOM 1007 C CA . GLU A 1 120 ? -0.353 -5.476 5.847 1.00 91.75 120 GLU A CA 1
ATOM 1008 C C . GLU A 1 120 ? 0.113 -4.084 6.299 1.00 91.75 120 GLU A C 1
ATOM 1010 O O . GLU A 1 120 ? -0.185 -3.682 7.422 1.00 91.75 120 GLU A O 1
ATOM 1015 N N . GLY A 1 121 ? 0.774 -3.320 5.426 1.00 94.00 121 GLY A N 1
ATOM 1016 C CA . GLY A 1 121 ? 1.145 -1.926 5.668 1.00 94.00 121 GLY A CA 1
ATOM 1017 C C . GLY A 1 121 ? -0.062 -1.018 5.898 1.00 94.00 121 GLY A C 1
ATOM 1018 O O . GLY A 1 121 ? -0.080 -0.252 6.862 1.00 94.00 121 GLY A O 1
ATOM 1019 N N . MET A 1 122 ? -1.099 -1.147 5.067 1.00 94.62 122 MET A N 1
ATOM 1020 C CA . MET A 1 122 ? -2.361 -0.409 5.223 1.00 94.62 122 MET A CA 1
ATOM 1021 C C . MET A 1 122 ? -3.050 -0.744 6.554 1.00 94.62 122 MET A C 1
ATOM 1023 O O . MET A 1 122 ? -3.440 0.153 7.302 1.00 94.62 122 MET A O 1
ATOM 1027 N N . LEU A 1 123 ? -3.135 -2.033 6.904 1.00 91.56 123 LEU A N 1
ATOM 1028 C CA . LEU A 1 123 ? -3.677 -2.472 8.195 1.00 91.56 123 LEU A CA 1
ATOM 1029 C C . LEU A 1 123 ? -2.829 -1.977 9.374 1.00 91.56 123 LEU A C 1
ATOM 1031 O O . LEU A 1 123 ? -3.369 -1.572 10.402 1.00 91.56 123 LEU A O 1
ATOM 1035 N N . CYS A 1 124 ? -1.502 -1.974 9.242 1.00 90.81 124 CYS A N 1
ATOM 1036 C CA . CYS A 1 124 ? -0.599 -1.462 10.268 1.00 90.81 124 CYS A CA 1
ATOM 1037 C C . CYS A 1 124 ? -0.828 0.036 10.513 1.00 90.81 124 CYS A C 1
ATOM 1039 O O . CYS A 1 124 ? -0.946 0.457 11.661 1.00 90.81 124 CYS A O 1
ATOM 1041 N N . ALA A 1 125 ? -0.976 0.832 9.450 1.00 91.50 125 ALA A N 1
ATOM 1042 C CA . ALA A 1 125 ? -1.278 2.258 9.548 1.00 91.50 125 ALA A CA 1
ATOM 1043 C C . ALA A 1 125 ? -2.590 2.545 10.285 1.00 91.50 125 ALA A C 1
ATOM 1045 O O . ALA A 1 125 ? -2.630 3.423 11.149 1.00 91.50 125 ALA A O 1
ATOM 1046 N N . LEU A 1 126 ? -3.639 1.774 9.990 1.00 88.19 126 LEU A N 1
ATOM 1047 C CA . LEU A 1 126 ? -4.934 1.889 10.661 1.00 88.19 126 LEU A CA 1
ATOM 1048 C C . LEU A 1 126 ? -4.821 1.600 12.168 1.00 88.19 126 LEU A C 1
ATOM 1050 O O . LEU A 1 126 ? -5.479 2.227 12.992 1.00 88.19 126 LEU A O 1
ATOM 1054 N N . THR A 1 127 ? -3.945 0.669 12.536 1.00 85.31 127 THR A N 1
ATOM 1055 C CA . THR A 1 127 ? -3.921 0.035 13.861 1.00 85.31 127 THR A CA 1
ATOM 1056 C C . THR A 1 127 ? -2.701 0.434 14.683 1.00 85.31 127 THR A C 1
ATOM 1058 O O . THR A 1 127 ? -2.464 -0.108 15.760 1.00 85.31 127 THR A O 1
ATOM 1061 N N . ASN A 1 128 ? -1.915 1.404 14.208 1.00 81.69 128 ASN A N 1
ATOM 1062 C CA . ASN A 1 128 ? -0.619 1.758 14.784 1.00 81.69 128 ASN A CA 1
ATOM 1063 C C . ASN A 1 128 ? -0.711 2.166 16.266 1.00 81.69 128 ASN A C 1
ATOM 1065 O O . ASN A 1 128 ? 0.202 1.895 17.040 1.00 81.69 128 ASN A O 1
ATOM 1069 N N . ARG A 1 129 ? -1.842 2.758 16.668 1.00 78.38 129 ARG A N 1
ATOM 1070 C CA . ARG A 1 129 ? -2.113 3.209 18.044 1.00 78.38 129 ARG A CA 1
ATOM 1071 C C . ARG A 1 129 ? -2.597 2.102 18.986 1.00 78.38 129 ARG A C 1
ATOM 1073 O O . ARG A 1 129 ? -2.766 2.363 20.171 1.00 78.38 129 ARG A O 1
ATOM 1080 N N . LEU A 1 130 ? -2.829 0.898 18.467 1.00 81.50 130 LEU A N 1
ATOM 1081 C CA . LEU A 1 130 ? -3.289 -0.248 19.241 1.00 81.50 130 LEU A CA 1
ATOM 1082 C C . LEU A 1 130 ? -2.112 -1.006 19.862 1.00 81.50 130 LEU A C 1
ATOM 1084 O O . LEU A 1 13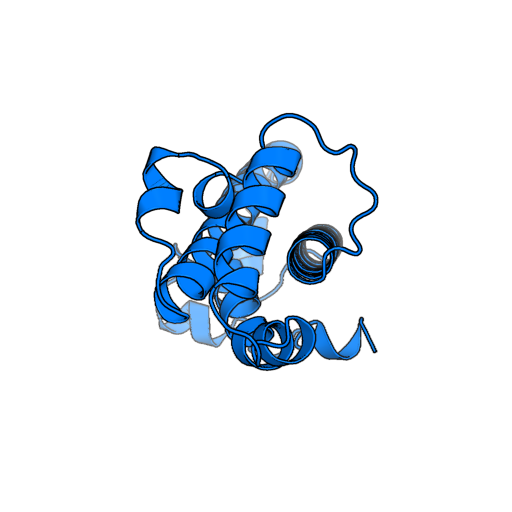0 ? -1.040 -1.154 19.260 1.00 81.50 130 LEU A O 1
ATOM 1088 N N . THR A 1 131 ? -2.332 -1.521 21.065 1.00 79.25 131 THR A N 1
ATOM 1089 C CA . THR A 1 131 ? -1.417 -2.421 21.768 1.00 79.25 131 THR A CA 1
ATOM 1090 C C . THR A 1 131 ? -1.252 -3.742 21.014 1.00 79.25 131 THR A C 1
ATOM 1092 O O . THR A 1 131 ? -2.050 -4.113 20.150 1.00 79.25 131 THR A O 1
ATOM 1095 N N . GLY A 1 132 ? -0.198 -4.493 21.344 1.00 76.56 132 GLY A N 1
ATOM 1096 C CA . GLY A 1 132 ? 0.047 -5.803 20.736 1.00 76.56 132 GLY A CA 1
ATOM 1097 C C . GLY A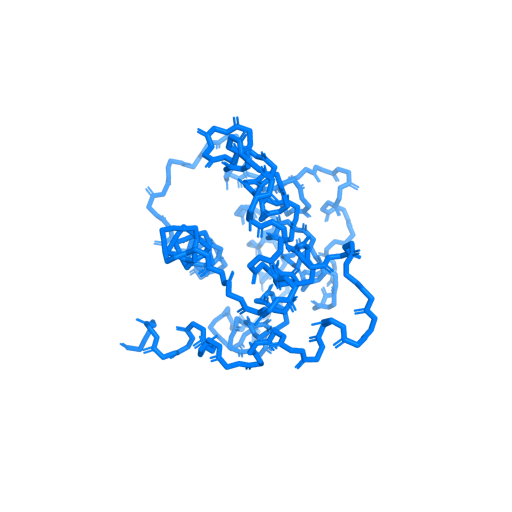 1 132 ? -1.080 -6.815 20.972 1.00 76.56 132 GLY A C 1
ATOM 1098 O O . GLY A 1 132 ? -1.255 -7.716 20.157 1.00 76.56 132 GLY A O 1
ATOM 1099 N N . GLU A 1 133 ? -1.850 -6.671 22.052 1.00 75.12 133 GLU A N 1
ATOM 1100 C CA . GLU A 1 133 ? -3.009 -7.517 22.355 1.00 75.12 133 GLU A CA 1
ATOM 1101 C C . GLU A 1 133 ? -4.236 -7.114 21.539 1.00 75.12 133 GLU A C 1
ATOM 1103 O O . GLU A 1 133 ? -4.827 -7.968 20.884 1.00 75.12 133 GLU A O 1
ATOM 1108 N N . GLU A 1 134 ? -4.552 -5.819 21.463 1.00 73.81 134 GLU A N 1
ATOM 1109 C CA . GLU A 1 134 ? -5.639 -5.303 20.617 1.00 73.81 134 GLU A CA 1
ATOM 1110 C C . GLU A 1 134 ? -5.408 -5.648 19.137 1.00 73.81 134 GLU A C 1
ATOM 1112 O O . GLU A 1 134 ? -6.324 -6.082 18.442 1.00 73.81 134 GLU A O 1
ATOM 1117 N N . LYS A 1 135 ? -4.155 -5.586 18.663 1.00 73.25 135 LYS A N 1
ATOM 1118 C CA . LYS A 1 135 ? -3.778 -5.997 17.298 1.00 73.25 135 LYS A CA 1
ATOM 1119 C C . LYS A 1 135 ? -4.053 -7.476 16.997 1.00 73.25 135 LYS A C 1
ATOM 1121 O O . LYS A 1 135 ? -4.195 -7.824 15.827 1.00 73.25 135 LYS A O 1
ATOM 1126 N N . LYS A 1 136 ? -4.132 -8.355 18.007 1.00 72.75 136 LYS A N 1
ATOM 1127 C CA . LYS A 1 136 ? -4.496 -9.775 17.813 1.00 72.75 136 LYS A CA 1
ATOM 1128 C C . LYS A 1 136 ? -5.992 -9.960 17.551 1.00 72.75 136 LYS A C 1
ATOM 1130 O O . LYS A 1 136 ? -6.346 -10.940 16.899 1.00 72.75 136 LYS A O 1
ATOM 1135 N N . ASN A 1 137 ? -6.829 -9.045 18.044 1.00 68.06 137 ASN A N 1
ATOM 1136 C CA . ASN A 1 137 ? -8.289 -9.090 17.894 1.00 68.06 137 ASN A CA 1
ATOM 1137 C C . ASN A 1 137 ? -8.748 -8.608 16.521 1.00 68.06 137 ASN A C 1
ATOM 1139 O O . ASN A 1 137 ? -9.829 -8.964 16.059 1.00 68.06 137 ASN A O 1
ATOM 1143 N N . ILE A 1 138 ? -7.908 -7.831 15.845 1.00 68.62 138 ILE A N 1
ATOM 1144 C CA . ILE A 1 138 ? -8.139 -7.428 14.465 1.00 68.62 138 ILE A CA 1
ATOM 1145 C C . ILE A 1 138 ? -8.117 -8.692 13.624 1.00 68.62 138 ILE A C 1
ATOM 1147 O O . ILE A 1 138 ? -7.103 -9.402 13.639 1.00 68.62 138 ILE A O 1
ATOM 1151 N N . PRO A 1 139 ? -9.204 -9.012 12.900 1.00 57.62 139 PRO A N 1
ATOM 1152 C CA . PRO A 1 139 ? -9.226 -10.177 12.058 1.00 57.62 139 PRO A CA 1
ATOM 1153 C C . PRO A 1 139 ? -8.003 -10.101 11.152 1.00 57.62 139 PRO A C 1
ATOM 1155 O O . PRO A 1 139 ? -7.933 -9.275 10.244 1.00 57.62 139 PRO A O 1
ATOM 1158 N N . LYS A 1 140 ? -7.086 -11.064 11.297 1.00 55.25 140 LYS A N 1
ATOM 1159 C CA . LYS A 1 140 ? -6.083 -11.388 10.264 1.00 55.25 140 LYS A CA 1
ATOM 1160 C C . LYS A 1 140 ? -6.749 -11.824 8.938 1.00 55.25 140 LYS A C 1
ATOM 1162 O O . LYS A 1 140 ? -6.086 -12.280 8.012 1.00 55.25 140 LYS A O 1
ATOM 1167 N N . VAL A 1 141 ? -8.080 -11.736 8.881 1.00 47.69 141 VAL A N 1
ATOM 1168 C CA . VAL A 1 141 ? -9.030 -12.330 7.958 1.00 47.69 141 VAL A CA 1
ATOM 1169 C C . VAL A 1 141 ? -10.194 -11.345 7.748 1.00 47.69 141 VAL A C 1
ATOM 1171 O O . VAL A 1 141 ? -11.351 -11.652 7.993 1.00 47.69 141 VAL A O 1
ATOM 1174 N N . GLN A 1 142 ? -9.918 -10.142 7.259 1.00 50.56 142 GLN A N 1
ATOM 1175 C CA . GLN A 1 142 ? -10.737 -9.640 6.157 1.00 50.56 142 GLN A CA 1
ATOM 1176 C C . GLN A 1 142 ? -9.867 -9.861 4.934 1.00 50.56 142 GLN A C 1
ATOM 1178 O O . GLN A 1 142 ? -8.811 -9.251 4.791 1.00 50.56 142 GLN A O 1
ATOM 1183 N N . SER A 1 143 ? -10.223 -10.921 4.208 1.00 52.78 143 SER A N 1
ATOM 1184 C CA . SER A 1 143 ? -9.459 -11.579 3.151 1.00 52.78 143 SER A CA 1
ATOM 1185 C C . SER A 1 143 ? -8.488 -10.652 2.439 1.00 52.78 143 SER A C 1
ATOM 1187 O O . SER A 1 143 ? -8.902 -9.592 1.967 1.00 52.78 143 SER A O 1
ATOM 1189 N N . SER A 1 144 ? -7.238 -11.110 2.289 1.00 55.44 144 SER A N 1
ATOM 1190 C CA . SER A 1 144 ? -6.314 -10.564 1.296 1.00 55.44 144 SER A CA 1
ATOM 1191 C C . SER A 1 144 ? -7.117 -10.151 0.054 1.00 55.44 144 SER A C 1
ATOM 1193 O O . SER A 1 144 ? -7.878 -10.991 -0.454 1.00 55.44 144 SER A O 1
ATOM 1195 N N . PRO A 1 145 ? -6.982 -8.903 -0.432 1.00 60.28 145 PRO A N 1
ATOM 1196 C CA . PRO A 1 145 ? -7.778 -8.412 -1.556 1.00 60.28 145 PRO A CA 1
ATOM 1197 C C . PRO A 1 145 ? -7.648 -9.294 -2.808 1.00 60.28 145 PRO A C 1
ATOM 1199 O O . PRO A 1 145 ? -8.477 -9.254 -3.706 1.00 60.28 145 PRO A O 1
ATOM 1202 N N . ARG A 1 146 ? -6.657 -10.193 -2.832 1.00 54.19 146 ARG A N 1
ATOM 1203 C CA . ARG A 1 146 ? -6.491 -11.308 -3.771 1.00 54.19 146 ARG A CA 1
ATOM 1204 C C . ARG A 1 146 ? -7.743 -12.168 -4.012 1.00 54.19 146 ARG A C 1
ATOM 1206 O O . ARG A 1 146 ? -7.758 -12.884 -5.003 1.00 54.19 146 ARG A O 1
ATOM 1213 N N . LYS A 1 147 ? -8.750 -12.175 -3.125 1.00 51.00 147 LYS A N 1
ATOM 1214 C CA . LYS A 1 147 ? -10.057 -12.822 -3.389 1.00 51.00 147 LYS A CA 1
ATOM 1215 C C . LYS A 1 147 ? -11.064 -11.916 -4.115 1.00 51.00 147 LYS A C 1
ATOM 1217 O O . LYS A 1 147 ? -11.998 -12.442 -4.698 1.00 51.00 147 LYS A O 1
ATOM 1222 N N . ILE A 1 148 ? -10.875 -10.600 -4.063 1.00 50.28 148 ILE A N 1
ATOM 1223 C CA . ILE A 1 148 ? -11.744 -9.570 -4.656 1.00 50.28 148 ILE A CA 1
ATOM 1224 C C . ILE A 1 148 ? -11.296 -9.232 -6.087 1.00 50.28 148 ILE A C 1
ATOM 1226 O O . ILE A 1 148 ? -12.124 -8.913 -6.927 1.00 50.28 148 ILE A O 1
ATOM 1230 N N . PHE A 1 149 ? -9.997 -9.354 -6.377 1.00 51.81 149 PHE A N 1
ATOM 1231 C CA . PHE A 1 149 ? -9.396 -9.029 -7.679 1.00 51.81 149 PHE A CA 1
ATOM 1232 C C . PHE A 1 149 ? -9.082 -10.256 -8.561 1.00 51.81 149 PHE A C 1
ATOM 1234 O O . PHE A 1 149 ? -8.174 -10.187 -9.394 1.00 51.81 149 PHE A O 1
ATOM 1241 N N . LYS A 1 150 ? -9.764 -11.387 -8.334 1.00 41.12 150 LYS A N 1
ATOM 1242 C CA . LYS A 1 150 ? -9.672 -12.598 -9.169 1.00 41.12 150 LYS A CA 1
ATOM 1243 C C . LYS A 1 150 ? -10.728 -12.603 -10.259 1.00 41.12 150 LYS A C 1
ATOM 1245 O O . LYS A 1 150 ? -11.864 -12.196 -9.945 1.00 41.12 150 LYS A O 1
#

Organism: Plasmodium falciparum (NCBI:txid5833)

Secondary structure (DSSP, 8-state):
-HHHH-HHHHTTTTSHHHHHHHHHHHHHHHHHHHHHHHHHHH-TTSHHHHHHHTT---HHHHHHHHHHHHHHHHHHHT---S-S-THHHHHHHHHHHHHHTSTT--HHHHHHHHHHHHHHHHHHHHHTTS-TTHHHHS-S-S--GGGT--